Protein AF-A0A2V3U9V8-F1 (afdb_monomer_lite)

Secondary structure (DSSP, 8-state):
-PPPPPPP----SS--HHHHHHHHHHTTSSS-----SPPPPTT--HHHHHHHHHHHHHHH--HHHHHHHHHHHHHHHHHHHHHHHHHT-TTS--S-EETTEEPPGGGHHHHHHHHHHHHHHHHHHHHTTTT-TTSTTHHHHHHHHHHHHHHHHHHHHHHHHTT-

Sequence (164 aa):
MTATPRPAVRLPLRLPPTVRGACAAVQTVAPLPEPVAPAPEPEAPLAEVLATEAAALAEVADPAALEAARRERRARDIVEALDGVLRDNPLDETTLMIDLQPAKEHERGRALGRRSARCGGSAARLQAYLRDDWHPRHAELVALHARLIEAEDRLRTESRALSR

Radius of gyration: 24.64 Å; chains: 1; bounding box: 43×65×65 Å

pLDDT: mean 79.87, std 18.64, range [35.97, 98.31]

Structure (mmCIF, N/CA/C/O backbone):
data_AF-A0A2V3U9V8-F1
#
_entry.id   AF-A0A2V3U9V8-F1
#
loop_
_atom_site.group_PDB
_atom_site.id
_atom_site.type_symbol
_atom_site.label_atom_id
_atom_site.label_alt_id
_atom_site.label_comp_id
_atom_site.label_asym_id
_atom_site.label_entity_id
_atom_site.label_seq_id
_atom_site.pdbx_PDB_ins_code
_atom_site.Cartn_x
_atom_site.Cartn_y
_atom_site.Cartn_z
_atom_site.occupancy
_atom_site.B_iso_or_equiv
_atom_site.auth_seq_id
_atom_site.auth_comp_id
_atom_site.auth_asym_id
_atom_site.auth_atom_id
_atom_site.pdbx_PDB_model_num
ATOM 1 N N . MET A 1 1 ? 2.115 -53.488 -32.726 1.00 39.56 1 MET A N 1
ATOM 2 C CA . MET A 1 1 ? 3.170 -52.682 -32.076 1.00 39.56 1 MET A CA 1
ATOM 3 C C . MET A 1 1 ? 2.476 -51.638 -31.220 1.00 39.56 1 MET A C 1
ATOM 5 O O . MET A 1 1 ? 1.822 -50.759 -31.758 1.00 39.56 1 MET A O 1
ATOM 9 N N . THR A 1 2 ? 2.477 -51.834 -29.905 1.00 35.97 2 THR A N 1
ATOM 10 C CA . THR A 1 2 ? 1.749 -51.015 -28.925 1.00 35.97 2 THR A CA 1
ATOM 11 C C . THR A 1 2 ? 2.547 -49.759 -28.584 1.00 35.97 2 THR A C 1
ATOM 13 O O . THR A 1 2 ? 3.696 -49.865 -28.164 1.00 35.97 2 THR A O 1
ATOM 16 N N . ALA A 1 3 ? 1.949 -48.582 -28.780 1.00 38.72 3 ALA A N 1
ATOM 17 C CA . ALA A 1 3 ? 2.546 -47.296 -28.435 1.00 38.72 3 ALA A CA 1
ATOM 18 C C . ALA A 1 3 ? 2.542 -47.092 -26.910 1.00 38.72 3 ALA A C 1
ATOM 20 O O . ALA A 1 3 ? 1.490 -47.137 -26.274 1.00 38.72 3 ALA A O 1
ATOM 21 N N . THR A 1 4 ? 3.718 -46.875 -26.325 1.00 38.28 4 THR A N 1
ATOM 22 C CA . THR A 1 4 ? 3.880 -46.550 -24.903 1.00 38.28 4 THR A CA 1
ATOM 23 C C . THR A 1 4 ? 3.412 -45.109 -24.643 1.00 38.28 4 THR A C 1
ATOM 25 O O . THR A 1 4 ? 3.884 -44.200 -25.331 1.00 38.28 4 THR A O 1
ATOM 28 N N . PRO A 1 5 ? 2.517 -44.846 -23.671 1.00 43.84 5 PRO A N 1
ATOM 29 C CA . PRO A 1 5 ? 2.112 -43.482 -23.342 1.00 43.84 5 PRO A CA 1
ATOM 30 C C . PRO A 1 5 ? 3.272 -42.717 -22.682 1.00 43.84 5 PRO A C 1
ATOM 32 O O . PRO A 1 5 ? 3.837 -43.164 -21.683 1.00 43.84 5 PRO A O 1
ATOM 35 N N . ARG A 1 6 ? 3.635 -41.558 -23.249 1.00 45.00 6 ARG A N 1
ATOM 36 C CA . ARG A 1 6 ? 4.657 -40.649 -22.700 1.00 45.00 6 ARG A CA 1
ATOM 37 C C . ARG A 1 6 ? 4.163 -40.016 -21.387 1.00 45.00 6 ARG A C 1
ATOM 39 O O . ARG A 1 6 ? 3.006 -39.596 -21.326 1.00 45.00 6 ARG A O 1
ATOM 46 N N . PRO A 1 7 ? 5.008 -39.898 -20.347 1.00 42.50 7 PRO A N 1
ATOM 47 C CA . PRO A 1 7 ? 4.629 -39.212 -19.120 1.00 42.50 7 PRO A CA 1
ATOM 48 C C . PRO A 1 7 ? 4.487 -37.706 -19.375 1.00 42.50 7 PRO A C 1
ATOM 50 O O . PRO A 1 7 ? 5.370 -37.072 -19.950 1.00 42.50 7 PRO A O 1
ATOM 53 N N . ALA A 1 8 ? 3.368 -37.133 -18.934 1.00 46.31 8 ALA A N 1
ATOM 54 C CA . ALA A 1 8 ? 3.129 -35.698 -18.996 1.00 46.31 8 ALA A CA 1
ATOM 55 C C . ALA A 1 8 ? 4.179 -34.952 -18.158 1.00 46.31 8 ALA A C 1
ATOM 57 O O . ALA A 1 8 ? 4.290 -35.173 -16.948 1.00 46.31 8 ALA A O 1
ATOM 58 N N . VAL A 1 9 ? 4.932 -34.055 -18.797 1.00 44.78 9 VAL A N 1
ATOM 59 C CA . VAL A 1 9 ? 5.844 -33.127 -18.122 1.00 44.78 9 VAL A CA 1
ATOM 60 C C . VAL A 1 9 ? 5.013 -32.263 -17.174 1.00 44.78 9 VAL A C 1
ATOM 62 O O . VAL A 1 9 ? 4.216 -31.429 -17.601 1.00 44.78 9 VAL A O 1
ATOM 65 N N . ARG A 1 10 ? 5.161 -32.481 -15.865 1.00 47.38 10 ARG A N 1
ATOM 66 C CA . ARG A 1 10 ? 4.535 -31.632 -14.849 1.00 47.38 10 ARG A CA 1
ATOM 67 C C . ARG A 1 10 ? 5.387 -30.383 -14.679 1.00 47.38 10 ARG A C 1
ATOM 69 O O . ARG A 1 10 ? 6.394 -30.409 -13.977 1.00 47.38 10 ARG A O 1
ATOM 76 N N . LEU A 1 11 ? 4.974 -29.294 -15.321 1.00 46.28 11 LEU A N 1
ATOM 77 C CA . LEU A 1 11 ? 5.521 -27.973 -15.030 1.00 46.28 11 LEU A CA 1
ATOM 78 C C . LEU A 1 11 ? 5.291 -27.641 -13.542 1.00 46.28 11 LEU A C 1
ATOM 80 O O . LEU A 1 11 ? 4.208 -27.919 -13.014 1.00 46.28 11 LEU A O 1
ATOM 84 N N . PRO A 1 12 ? 6.277 -27.058 -12.838 1.00 47.16 12 PRO A N 1
ATOM 85 C CA . PRO A 1 12 ? 6.078 -26.605 -11.471 1.00 47.16 12 PRO A CA 1
ATOM 86 C C . PRO A 1 12 ? 4.995 -25.518 -11.434 1.00 47.16 12 PRO A C 1
ATOM 88 O O . PRO A 1 12 ? 5.024 -24.566 -12.208 1.00 47.16 12 PRO A O 1
ATOM 91 N N . LEU A 1 13 ? 4.066 -25.639 -10.479 1.00 53.50 13 LEU A N 1
ATOM 92 C CA . LEU A 1 13 ? 2.914 -24.744 -10.260 1.00 53.50 13 LEU A CA 1
ATOM 93 C C . LEU A 1 13 ? 3.270 -23.252 -10.118 1.00 53.50 13 LEU A C 1
ATOM 95 O O . LEU A 1 13 ? 2.380 -22.403 -10.140 1.00 53.50 13 LEU A O 1
ATOM 99 N N . ARG A 1 14 ? 4.549 -22.910 -9.922 1.00 52.25 14 ARG A N 1
ATOM 100 C CA . ARG A 1 14 ? 5.021 -21.530 -9.798 1.00 52.25 14 ARG A CA 1
ATOM 101 C C . ARG A 1 14 ? 6.351 -21.355 -10.515 1.00 52.25 14 ARG A C 1
ATOM 103 O O . ARG A 1 14 ? 7.355 -21.942 -10.121 1.00 52.25 14 ARG A O 1
ATOM 110 N N . LEU A 1 15 ? 6.353 -20.484 -11.520 1.00 51.22 15 LEU A N 1
ATOM 111 C CA . LEU A 1 15 ? 7.568 -20.051 -12.203 1.00 51.22 15 LEU A CA 1
ATOM 112 C C . LEU A 1 15 ? 8.499 -19.288 -11.234 1.00 51.22 15 LEU A C 1
ATOM 114 O O . LEU A 1 15 ? 8.007 -18.606 -10.317 1.00 51.22 15 LEU A O 1
ATOM 118 N N . PRO A 1 16 ? 9.829 -19.356 -11.423 1.00 54.91 16 PRO A N 1
ATOM 119 C CA . PRO A 1 16 ? 10.789 -18.544 -10.678 1.00 54.91 16 PRO A CA 1
ATOM 120 C C . PRO A 1 16 ? 10.471 -17.039 -10.789 1.00 54.91 16 PRO A C 1
ATOM 122 O O . PRO A 1 16 ? 9.901 -16.606 -11.794 1.00 54.91 16 PRO A O 1
ATOM 125 N N . PRO A 1 17 ? 10.812 -16.214 -9.782 1.00 53.50 17 PRO A N 1
ATOM 126 C CA . PRO A 1 17 ? 10.488 -14.782 -9.771 1.00 53.50 17 PRO A CA 1
ATOM 127 C C . PRO A 1 17 ? 11.095 -14.011 -10.956 1.00 53.50 17 PRO A C 1
ATOM 129 O O . PRO A 1 17 ? 10.442 -13.125 -11.501 1.00 53.50 17 PRO A O 1
ATOM 132 N N . THR A 1 18 ? 12.287 -14.398 -11.412 1.00 55.31 18 THR A N 1
ATOM 133 C CA . THR A 1 18 ? 12.938 -13.865 -12.621 1.00 55.31 18 THR A CA 1
ATOM 134 C C . THR A 1 18 ? 12.117 -14.126 -13.884 1.00 55.31 18 THR A C 1
ATOM 136 O O . THR A 1 18 ? 11.893 -13.214 -14.676 1.00 55.31 18 THR A O 1
ATOM 139 N N . VAL A 1 19 ? 11.579 -15.340 -14.025 1.00 57.38 19 VAL A N 1
ATOM 140 C CA . VAL A 1 19 ? 10.722 -15.726 -15.156 1.00 57.38 19 VAL A CA 1
ATOM 141 C C . VAL A 1 19 ? 9.377 -14.994 -15.099 1.00 57.38 19 VAL A C 1
ATOM 143 O O . VAL A 1 19 ? 8.892 -14.523 -16.120 1.00 57.38 19 VAL A O 1
ATOM 146 N N . ARG A 1 20 ? 8.800 -14.792 -13.905 1.00 57.78 20 ARG A N 1
ATOM 147 C CA . ARG A 1 20 ? 7.576 -13.982 -13.739 1.00 57.78 20 ARG A CA 1
ATOM 148 C C . ARG A 1 20 ? 7.774 -12.520 -14.133 1.00 57.78 20 ARG A C 1
ATOM 150 O O . ARG A 1 20 ? 6.901 -11.953 -14.786 1.00 57.7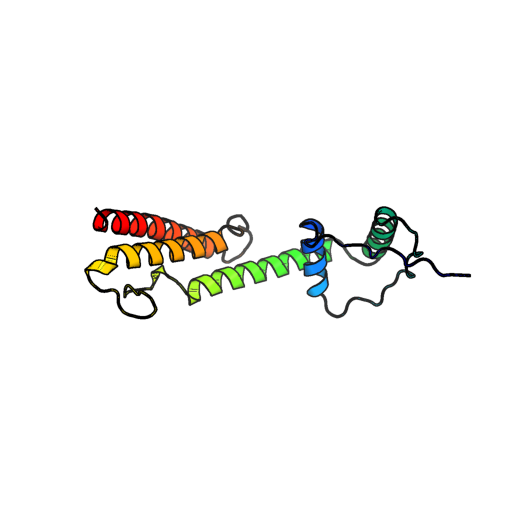8 20 ARG A O 1
ATOM 157 N N . GLY A 1 21 ? 8.904 -11.923 -13.752 1.00 55.59 21 GLY A N 1
ATOM 158 C CA . GLY A 1 21 ? 9.256 -10.558 -14.143 1.00 55.59 21 GLY A CA 1
ATOM 159 C C . GLY A 1 21 ? 9.359 -10.406 -15.661 1.00 55.59 21 GLY A C 1
ATOM 160 O O . GLY A 1 21 ? 8.781 -9.475 -16.220 1.00 55.59 21 GLY A O 1
ATOM 161 N N . ALA A 1 22 ? 10.012 -11.365 -16.324 1.00 55.66 22 ALA A N 1
ATOM 162 C CA . ALA A 1 22 ? 10.146 -11.401 -17.778 1.00 55.66 22 ALA A CA 1
ATOM 163 C C . ALA A 1 22 ? 8.794 -11.599 -18.488 1.00 55.66 22 ALA A C 1
ATOM 165 O O . ALA A 1 22 ? 8.426 -10.777 -19.322 1.00 55.66 22 ALA A O 1
ATOM 166 N N . CYS A 1 23 ? 8.003 -12.610 -18.106 1.00 55.62 23 CYS A N 1
ATOM 167 C CA . CYS A 1 23 ? 6.691 -12.865 -18.714 1.00 55.62 23 CYS A CA 1
ATOM 168 C C . CYS A 1 23 ? 5.743 -11.670 -18.583 1.00 55.62 23 CYS A C 1
ATOM 170 O O . CYS A 1 23 ? 5.019 -11.340 -19.517 1.00 55.62 23 CYS A O 1
ATOM 172 N N . ALA A 1 24 ? 5.753 -10.999 -17.434 1.00 57.25 24 ALA A N 1
ATOM 173 C CA . ALA A 1 24 ? 4.860 -9.878 -17.211 1.00 57.25 24 ALA A CA 1
ATOM 174 C C . ALA A 1 24 ? 5.338 -8.583 -17.906 1.00 57.25 24 ALA A C 1
ATOM 176 O O . ALA A 1 24 ? 4.517 -7.720 -18.190 1.00 57.25 24 ALA A O 1
ATOM 177 N N . ALA A 1 25 ? 6.635 -8.440 -18.206 1.00 55.84 25 ALA A N 1
ATOM 178 C CA . ALA A 1 25 ? 7.142 -7.369 -19.073 1.00 55.84 25 ALA A CA 1
ATOM 179 C C . ALA A 1 25 ? 6.794 -7.616 -20.553 1.00 55.84 25 ALA A C 1
ATOM 181 O O . ALA A 1 25 ? 6.459 -6.685 -21.279 1.00 55.84 25 ALA A O 1
ATOM 182 N N . VAL A 1 26 ? 6.805 -8.879 -20.984 1.00 55.25 26 VAL A N 1
ATOM 183 C CA . VAL A 1 26 ? 6.423 -9.286 -22.343 1.00 55.25 26 VAL A CA 1
ATOM 184 C C . VAL A 1 26 ? 4.928 -9.059 -22.610 1.00 55.25 26 VAL A C 1
ATOM 186 O O . VAL A 1 26 ? 4.565 -8.597 -23.682 1.00 55.25 26 VAL A O 1
ATOM 189 N N . GLN A 1 27 ? 4.054 -9.297 -21.625 1.00 57.00 27 GLN A N 1
ATOM 190 C CA . GLN A 1 27 ? 2.601 -9.083 -21.762 1.00 57.00 27 GLN A CA 1
ATOM 191 C C . GLN A 1 27 ? 2.185 -7.611 -21.927 1.00 57.00 27 GLN A C 1
ATOM 193 O O . GLN A 1 27 ? 1.079 -7.344 -22.389 1.00 57.00 27 GLN A O 1
ATOM 198 N N . THR A 1 28 ? 3.036 -6.655 -21.540 1.00 54.69 28 THR A N 1
ATOM 199 C CA . THR A 1 28 ? 2.749 -5.216 -21.684 1.00 54.69 28 THR A CA 1
ATOM 200 C C . THR A 1 28 ? 3.148 -4.638 -23.040 1.00 54.69 28 THR A C 1
ATOM 202 O O . THR A 1 28 ? 2.784 -3.501 -23.338 1.00 54.69 28 THR A O 1
ATOM 205 N N . VAL A 1 29 ? 3.878 -5.397 -23.861 1.00 48.25 29 VAL A N 1
ATOM 206 C CA . VAL A 1 29 ? 4.237 -5.003 -25.225 1.00 48.25 29 VAL A CA 1
ATOM 207 C C . VAL A 1 29 ? 3.150 -5.540 -26.164 1.00 48.25 29 VAL A C 1
ATOM 209 O O . VAL A 1 29 ? 2.827 -6.726 -26.132 1.00 48.25 29 VAL A O 1
ATOM 212 N N . ALA A 1 30 ? 2.538 -4.648 -26.952 1.00 50.88 30 ALA A N 1
ATOM 213 C CA . ALA A 1 30 ? 1.591 -4.981 -28.025 1.00 50.88 30 ALA A CA 1
ATOM 214 C C . ALA A 1 30 ? 2.175 -6.054 -28.976 1.00 50.88 30 ALA A C 1
ATOM 216 O O . ALA A 1 30 ? 3.386 -6.257 -28.948 1.00 50.88 30 ALA A O 1
ATOM 217 N N . PRO A 1 31 ? 1.331 -6.738 -29.780 1.00 54.41 31 PRO A N 1
ATOM 218 C CA . PRO A 1 31 ? 1.436 -8.176 -30.040 1.00 54.41 31 PRO A CA 1
ATOM 219 C C . PRO A 1 31 ? 2.881 -8.631 -30.221 1.00 54.41 31 PRO A C 1
ATOM 221 O O . PRO A 1 31 ? 3.596 -8.102 -31.072 1.00 54.41 31 PRO A O 1
ATOM 224 N N . LEU A 1 32 ? 3.269 -9.610 -29.396 1.00 50.84 32 LEU A N 1
ATOM 225 C CA . LEU A 1 32 ? 4.527 -10.343 -29.504 1.00 50.84 32 LEU A CA 1
ATOM 226 C C . LEU A 1 32 ? 4.907 -10.501 -30.985 1.00 50.84 32 LEU A C 1
ATOM 228 O O . LEU A 1 32 ? 4.066 -10.996 -31.744 1.00 50.84 32 LEU A O 1
ATOM 232 N N . PRO A 1 33 ? 6.114 -10.079 -31.407 1.00 54.88 33 PRO A N 1
ATOM 233 C CA . PRO A 1 33 ? 6.563 -10.358 -32.763 1.00 54.88 33 PRO A CA 1
ATOM 234 C C . PRO A 1 33 ? 6.433 -11.863 -33.013 1.00 54.88 33 PRO A C 1
ATOM 236 O O . PRO A 1 33 ? 6.683 -12.661 -32.103 1.00 54.88 33 PRO A O 1
ATOM 239 N N . GLU A 1 34 ? 5.984 -12.241 -34.215 1.00 54.78 34 GLU A N 1
ATOM 240 C CA . GLU A 1 34 ? 5.897 -13.651 -34.606 1.00 54.78 34 GLU A CA 1
ATOM 241 C C . GLU A 1 34 ? 7.210 -14.358 -34.245 1.00 54.78 34 GLU A C 1
ATOM 243 O O . GLU A 1 34 ? 8.278 -13.763 -34.424 1.00 54.78 34 GLU A O 1
ATOM 248 N N . PRO A 1 35 ? 7.151 -15.580 -33.684 1.00 49.81 35 PRO A N 1
ATOM 249 C CA . PRO A 1 35 ? 8.337 -16.272 -33.203 1.00 49.81 35 PRO A CA 1
ATOM 250 C C . PRO A 1 35 ? 9.364 -16.369 -34.334 1.00 49.81 35 PRO A C 1
ATOM 252 O O . PRO A 1 35 ? 9.173 -17.084 -35.312 1.00 49.81 35 PRO A O 1
ATOM 255 N N . VAL A 1 36 ? 10.449 -15.606 -34.193 1.00 55.22 36 VAL A N 1
ATOM 256 C CA . VAL A 1 36 ? 11.532 -15.515 -35.185 1.00 55.22 36 VAL A CA 1
ATOM 257 C C . VAL A 1 36 ? 12.386 -16.789 -35.178 1.00 55.22 36 VAL A C 1
ATOM 259 O O . VAL A 1 36 ? 13.078 -17.085 -36.150 1.00 55.22 36 VAL A O 1
ATOM 262 N N . ALA A 1 37 ? 12.329 -17.575 -34.099 1.00 55.34 37 ALA A N 1
ATOM 263 C CA . ALA A 1 37 ? 13.080 -18.813 -33.972 1.00 55.34 37 ALA A CA 1
ATOM 264 C C . ALA A 1 37 ? 12.249 -20.027 -34.435 1.00 55.34 37 ALA A C 1
ATOM 266 O O . ALA A 1 37 ? 11.080 -20.147 -34.054 1.00 55.34 37 ALA A O 1
ATOM 267 N N . PRO A 1 38 ? 12.837 -20.951 -35.223 1.00 58.53 38 PRO A N 1
ATOM 268 C CA . PRO A 1 38 ? 12.200 -22.226 -35.525 1.00 58.53 38 PRO A CA 1
ATOM 269 C C . PRO A 1 38 ? 11.874 -22.966 -34.225 1.00 58.53 38 PRO A C 1
ATOM 271 O O . PRO A 1 38 ? 12.616 -22.871 -33.245 1.00 58.53 38 PRO A O 1
ATOM 274 N N . ALA A 1 39 ? 10.758 -23.699 -34.224 1.00 59.12 39 ALA A N 1
ATOM 275 C CA . ALA A 1 39 ? 10.340 -24.480 -33.068 1.00 59.12 39 ALA A CA 1
ATOM 276 C C . ALA A 1 39 ? 11.495 -25.391 -32.606 1.00 59.12 39 ALA A C 1
ATOM 278 O O . ALA A 1 39 ? 12.092 -26.070 -33.448 1.00 59.12 39 ALA A O 1
ATOM 279 N N . PRO A 1 40 ? 11.829 -25.404 -31.303 1.00 59.19 40 PRO A N 1
ATOM 280 C CA . PRO A 1 40 ? 12.929 -26.213 -30.806 1.00 59.19 40 PRO A CA 1
ATOM 281 C C . PRO A 1 40 ? 12.648 -27.699 -31.039 1.00 59.19 40 PRO A C 1
ATOM 283 O O . PRO A 1 40 ? 11.506 -28.156 -30.929 1.00 59.19 40 PRO A O 1
ATOM 286 N N . GLU A 1 41 ? 13.706 -28.454 -31.339 1.00 69.25 41 GLU A N 1
ATOM 287 C CA . GLU A 1 41 ? 13.636 -29.909 -31.461 1.00 69.25 41 GLU A CA 1
ATOM 288 C C . GLU A 1 41 ? 13.019 -30.510 -30.181 1.00 69.25 41 GLU A C 1
ATOM 290 O O . GLU A 1 41 ? 13.390 -30.116 -29.071 1.00 69.25 41 GLU A O 1
ATOM 295 N N . PRO A 1 42 ? 12.089 -31.473 -30.294 1.00 61.62 42 PRO A N 1
ATOM 296 C CA . PRO A 1 42 ? 11.262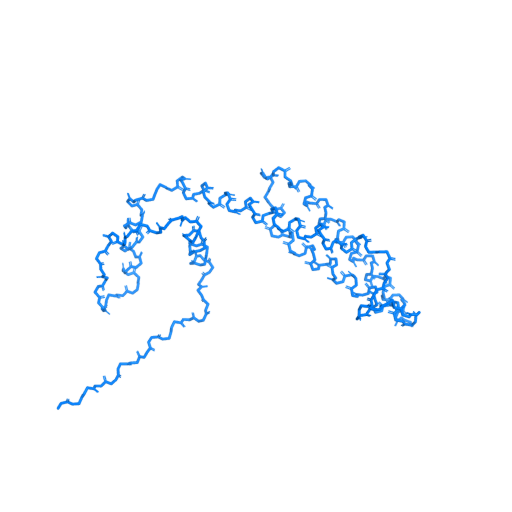 -31.941 -29.179 1.00 61.62 42 PRO A CA 1
ATOM 297 C C . PRO A 1 42 ? 12.037 -32.622 -28.036 1.00 61.62 42 PRO A C 1
ATOM 299 O O . PRO A 1 42 ? 11.447 -32.895 -26.990 1.00 61.62 42 PRO A O 1
ATOM 302 N N . GLU A 1 43 ? 13.330 -32.901 -28.220 1.00 70.38 43 GLU A N 1
ATOM 303 C CA . GLU A 1 43 ? 14.220 -33.500 -27.214 1.00 70.38 43 GLU A CA 1
ATOM 304 C C . GLU A 1 43 ? 15.337 -32.555 -26.733 1.00 70.38 43 GLU A C 1
ATOM 306 O O . GLU A 1 43 ? 16.185 -32.966 -25.940 1.00 70.38 43 GLU A O 1
ATOM 311 N N . ALA A 1 44 ? 15.341 -31.288 -27.164 1.00 66.69 44 ALA A N 1
ATOM 312 C CA . ALA A 1 44 ? 16.334 -30.320 -26.714 1.00 66.69 44 ALA A CA 1
ATOM 313 C C . ALA A 1 44 ? 16.191 -30.049 -25.200 1.00 66.69 44 ALA A C 1
ATOM 315 O O . ALA A 1 44 ? 15.079 -29.825 -24.701 1.00 66.69 44 ALA A O 1
ATOM 316 N N . PRO A 1 45 ? 17.293 -30.051 -24.430 1.00 79.25 45 PRO A N 1
ATOM 317 C CA . PRO A 1 45 ? 17.236 -29.752 -23.009 1.00 79.25 45 PRO A CA 1
ATOM 318 C C . PRO A 1 45 ? 16.803 -28.296 -22.795 1.00 79.25 45 PRO A C 1
ATOM 320 O O . PRO A 1 45 ? 17.260 -27.381 -23.478 1.00 79.25 45 PRO A O 1
ATOM 323 N N . LEU A 1 46 ? 15.948 -28.064 -21.791 1.00 72.38 46 LEU A N 1
ATOM 324 C CA . LEU A 1 46 ? 15.352 -26.750 -21.498 1.00 72.38 46 LEU A CA 1
ATOM 325 C C . LEU A 1 46 ? 16.390 -25.618 -21.399 1.00 72.38 46 LEU A C 1
ATOM 327 O O . LEU A 1 46 ? 16.111 -24.495 -21.799 1.00 72.38 46 LEU A O 1
ATOM 331 N N . ALA A 1 47 ? 17.584 -25.904 -20.877 1.00 70.75 47 ALA A N 1
ATOM 332 C CA . ALA A 1 47 ? 18.657 -24.919 -20.775 1.00 70.75 47 ALA A CA 1
ATOM 333 C C . ALA A 1 47 ? 19.173 -24.445 -22.148 1.00 70.75 47 ALA A C 1
ATOM 335 O O . ALA A 1 47 ? 19.455 -23.261 -22.301 1.00 70.75 47 ALA A O 1
ATOM 336 N N . GLU A 1 48 ? 19.259 -25.338 -23.139 1.00 71.12 48 GLU A N 1
ATOM 337 C CA . GLU A 1 48 ? 19.684 -24.999 -24.503 1.00 71.12 48 GLU A CA 1
ATOM 338 C C . GLU A 1 48 ? 18.595 -24.211 -25.229 1.00 71.12 48 GLU A C 1
ATOM 340 O O . GLU A 1 48 ? 18.888 -23.168 -25.805 1.00 71.12 48 GLU A O 1
ATOM 345 N N . VAL A 1 49 ? 17.329 -24.625 -25.101 1.00 75.19 49 VAL A N 1
ATOM 346 C CA . VAL A 1 49 ? 16.188 -23.884 -25.667 1.00 75.19 49 VAL A CA 1
ATOM 347 C C . VAL A 1 49 ? 16.123 -22.462 -25.104 1.00 75.19 49 VAL A C 1
ATOM 349 O O . VAL A 1 49 ? 16.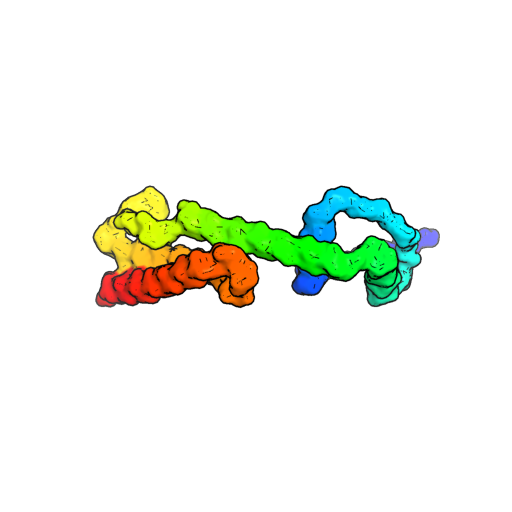024 -21.504 -25.865 1.00 75.19 49 VAL A O 1
ATOM 352 N N . LEU A 1 50 ? 16.258 -22.300 -23.782 1.00 76.38 50 LEU A N 1
ATOM 353 C CA . LEU A 1 50 ? 16.262 -20.979 -23.148 1.00 76.38 50 LEU A CA 1
ATOM 354 C C . LEU A 1 50 ? 17.465 -20.127 -23.570 1.00 76.38 50 LEU A C 1
ATOM 356 O O . LEU A 1 50 ? 17.323 -18.913 -23.693 1.00 76.38 50 LEU A O 1
ATOM 360 N N . ALA A 1 51 ? 18.636 -20.730 -23.793 1.00 73.94 51 ALA A N 1
ATOM 361 C CA . ALA A 1 51 ? 19.810 -20.010 -24.278 1.00 73.94 51 ALA A CA 1
ATOM 362 C C . ALA A 1 51 ? 19.626 -19.537 -25.729 1.00 73.94 51 ALA A C 1
ATOM 364 O O . ALA A 1 51 ? 19.936 -18.386 -26.037 1.00 73.94 51 ALA A O 1
ATOM 365 N N . THR A 1 52 ? 19.076 -20.386 -26.602 1.00 73.94 52 THR A N 1
ATOM 366 C CA . THR A 1 52 ? 18.775 -20.046 -27.999 1.00 73.94 52 THR A CA 1
ATOM 367 C C . THR A 1 52 ? 17.701 -18.966 -28.099 1.00 73.94 52 THR A C 1
ATOM 369 O O . THR A 1 52 ? 17.884 -17.996 -28.832 1.00 73.94 52 THR A O 1
ATOM 372 N N . GLU A 1 53 ? 16.614 -19.075 -27.334 1.00 72.00 53 GLU A N 1
ATOM 373 C CA . GLU A 1 53 ? 15.573 -18.045 -27.309 1.00 72.00 53 GLU A CA 1
ATOM 374 C C . GLU A 1 53 ? 16.079 -16.731 -26.707 1.00 72.00 53 GLU A C 1
ATOM 376 O O . GLU A 1 53 ? 15.774 -15.668 -27.240 1.00 72.00 53 GLU A O 1
ATOM 381 N N . ALA A 1 54 ? 16.895 -16.775 -25.646 1.00 72.25 54 ALA A N 1
ATOM 382 C CA . ALA A 1 54 ? 17.501 -15.574 -25.074 1.00 72.25 54 ALA A CA 1
ATOM 383 C C . ALA A 1 54 ? 18.456 -14.881 -26.059 1.00 72.25 54 ALA A C 1
ATOM 385 O O . ALA A 1 54 ? 18.450 -13.654 -26.134 1.00 72.25 54 ALA A O 1
ATOM 386 N N . ALA A 1 55 ? 19.238 -15.644 -26.831 1.00 72.00 55 ALA A N 1
ATOM 387 C CA . ALA A 1 55 ? 20.092 -15.103 -27.886 1.00 72.00 55 ALA A CA 1
ATOM 388 C C . ALA A 1 55 ? 19.261 -14.471 -29.014 1.00 72.00 55 ALA A C 1
ATOM 390 O O . ALA A 1 55 ? 19.525 -13.337 -29.401 1.00 72.00 55 ALA A O 1
ATOM 391 N N . ALA A 1 56 ? 18.203 -15.146 -29.474 1.00 70.44 56 ALA A N 1
ATOM 392 C CA . ALA A 1 56 ? 17.289 -14.602 -30.479 1.00 70.44 56 ALA A CA 1
ATOM 393 C C . ALA A 1 56 ? 16.569 -13.329 -29.992 1.00 70.44 56 ALA A C 1
ATOM 395 O O . ALA A 1 56 ? 16.385 -12.387 -30.757 1.00 70.44 56 ALA A O 1
ATOM 396 N N . LEU A 1 57 ? 16.200 -13.266 -28.709 1.00 65.56 57 LEU A N 1
ATOM 397 C CA . LEU A 1 57 ? 15.651 -12.062 -28.086 1.00 65.56 57 LEU A CA 1
ATOM 398 C C . LEU A 1 57 ? 16.687 -10.938 -27.982 1.00 65.56 57 LEU A C 1
ATOM 400 O O . LEU A 1 57 ? 16.322 -9.787 -28.187 1.00 65.56 57 LEU A O 1
ATOM 404 N N . ALA A 1 58 ? 17.952 -11.241 -27.687 1.00 67.81 58 ALA A N 1
ATOM 405 C CA . ALA A 1 58 ? 19.014 -10.239 -27.584 1.00 67.81 58 ALA A CA 1
ATOM 406 C C . ALA A 1 58 ? 19.356 -9.579 -28.933 1.00 67.81 58 ALA A C 1
ATOM 408 O O . ALA A 1 58 ? 19.702 -8.402 -28.952 1.00 67.81 58 ALA A O 1
ATOM 409 N N . GLU A 1 59 ? 19.212 -10.302 -30.048 1.00 65.88 59 GLU A N 1
ATOM 410 C CA . GLU A 1 59 ? 19.384 -9.758 -31.408 1.00 65.88 59 GLU A CA 1
ATOM 411 C C . GLU A 1 59 ? 18.304 -8.723 -31.778 1.00 65.88 59 GLU A C 1
ATOM 413 O O . GLU A 1 59 ? 18.529 -7.848 -32.611 1.00 65.88 59 GLU A O 1
ATOM 418 N N . VAL A 1 60 ? 17.118 -8.811 -31.164 1.00 65.75 60 VAL A N 1
ATOM 419 C CA . VAL A 1 60 ? 15.940 -8.009 -31.544 1.00 65.75 60 VAL A CA 1
ATOM 420 C C . VAL A 1 60 ? 15.565 -6.974 -30.478 1.00 65.75 60 VAL A C 1
ATOM 422 O O . VAL A 1 60 ? 14.975 -5.941 -30.796 1.00 65.75 60 VAL A O 1
ATOM 425 N N . ALA A 1 61 ? 15.892 -7.219 -29.210 1.00 71.12 61 ALA A N 1
ATOM 426 C CA . ALA A 1 61 ? 15.508 -6.365 -28.096 1.00 71.12 61 ALA A CA 1
ATOM 427 C C . ALA A 1 61 ? 16.672 -5.484 -27.629 1.00 71.12 61 ALA A C 1
ATOM 429 O O . ALA A 1 61 ? 17.632 -5.968 -27.032 1.00 71.12 61 ALA A O 1
ATOM 430 N N . ASP A 1 62 ? 16.535 -4.169 -27.812 1.00 80.50 62 ASP A N 1
ATOM 431 C CA . ASP A 1 62 ? 17.422 -3.182 -27.194 1.00 80.50 62 ASP A CA 1
ATOM 432 C C . ASP A 1 62 ? 17.303 -3.255 -25.652 1.00 80.50 62 ASP A C 1
ATOM 434 O O . ASP A 1 62 ? 16.220 -3.003 -25.102 1.00 80.50 62 ASP A O 1
ATOM 438 N N . PRO A 1 63 ? 18.390 -3.574 -24.920 1.00 77.38 63 PRO A N 1
ATOM 439 C CA . PRO A 1 63 ? 18.377 -3.621 -23.461 1.00 77.38 63 PRO A CA 1
ATOM 440 C C . PRO A 1 63 ? 17.912 -2.309 -22.819 1.00 77.38 63 PRO A C 1
ATOM 442 O O . PRO A 1 63 ? 17.240 -2.343 -21.785 1.00 77.38 63 PRO A O 1
ATOM 445 N N . ALA A 1 64 ? 18.219 -1.160 -23.433 1.00 80.31 64 ALA A N 1
ATOM 446 C CA . ALA A 1 64 ? 17.781 0.139 -22.934 1.00 80.31 64 ALA A CA 1
ATOM 447 C C . ALA A 1 64 ? 16.258 0.303 -23.055 1.00 80.31 64 ALA A C 1
ATOM 449 O O . ALA A 1 64 ? 15.614 0.782 -22.118 1.00 80.31 64 ALA A O 1
ATOM 450 N N . ALA A 1 65 ? 15.663 -0.165 -24.156 1.00 80.94 65 ALA A N 1
ATOM 451 C CA . ALA A 1 65 ? 14.214 -0.178 -24.341 1.00 80.94 65 ALA A CA 1
ATOM 452 C C . ALA A 1 65 ? 13.504 -1.094 -23.326 1.00 80.94 65 ALA A C 1
ATOM 454 O O . ALA A 1 65 ? 12.458 -0.726 -22.787 1.00 80.94 65 ALA A O 1
ATOM 455 N N . LEU A 1 66 ? 14.085 -2.255 -22.997 1.00 82.81 66 LEU A N 1
ATOM 456 C CA . LEU A 1 66 ? 13.533 -3.153 -21.974 1.00 82.81 66 LEU A CA 1
ATOM 457 C C . LEU A 1 66 ? 13.592 -2.543 -20.567 1.00 82.81 66 LEU A C 1
ATOM 459 O O . LEU A 1 66 ? 12.623 -2.648 -19.813 1.00 82.81 66 LEU A O 1
ATOM 463 N N . GLU A 1 67 ? 14.702 -1.900 -20.204 1.00 84.12 67 GLU A N 1
ATOM 464 C CA . GLU A 1 67 ? 14.822 -1.189 -18.926 1.00 84.12 67 GLU A CA 1
ATOM 465 C C . GLU A 1 67 ? 13.848 -0.007 -18.835 1.00 84.12 67 GLU A C 1
ATOM 467 O O . GLU A 1 67 ? 13.186 0.171 -17.809 1.00 84.12 67 GLU A O 1
ATOM 472 N N . ALA A 1 68 ? 13.677 0.753 -19.921 1.00 84.75 68 ALA A N 1
ATOM 473 C CA . ALA A 1 68 ? 12.680 1.819 -19.992 1.00 84.75 68 ALA A CA 1
ATOM 474 C C . ALA A 1 68 ? 11.256 1.276 -19.780 1.00 84.75 68 ALA A C 1
ATOM 476 O O . ALA A 1 68 ? 10.518 1.809 -18.948 1.00 84.75 68 ALA A O 1
ATOM 477 N N . ALA A 1 69 ? 10.896 0.169 -20.438 1.00 85.50 69 ALA A N 1
ATOM 478 C CA . ALA A 1 69 ? 9.594 -0.476 -20.269 1.00 85.50 69 ALA A CA 1
ATOM 479 C C . ALA A 1 69 ? 9.374 -1.000 -18.837 1.00 85.50 69 ALA A C 1
ATOM 481 O O . ALA A 1 69 ? 8.295 -0.827 -18.264 1.00 85.50 69 ALA A O 1
ATOM 482 N N . ARG A 1 70 ? 10.400 -1.600 -18.211 1.00 89.31 70 ARG A N 1
ATOM 483 C CA . ARG A 1 70 ? 10.347 -2.024 -16.798 1.00 89.31 70 ARG A CA 1
ATOM 484 C C . ARG A 1 70 ? 10.114 -0.837 -15.874 1.00 89.31 70 ARG A C 1
ATOM 486 O O . ARG A 1 70 ? 9.283 -0.928 -14.971 1.00 89.31 70 ARG A O 1
ATOM 493 N N . ARG A 1 71 ? 10.818 0.272 -16.106 1.00 90.38 71 ARG A N 1
ATOM 494 C CA . ARG A 1 71 ? 10.686 1.496 -15.312 1.00 90.38 71 ARG A CA 1
ATOM 495 C C . ARG A 1 71 ? 9.309 2.131 -15.472 1.00 90.38 71 ARG A C 1
ATOM 497 O O . ARG A 1 71 ? 8.709 2.527 -14.476 1.00 90.38 71 ARG A O 1
ATOM 504 N N . GLU A 1 72 ? 8.785 2.183 -16.691 1.00 91.00 72 GLU A N 1
ATOM 505 C CA . GLU A 1 72 ? 7.442 2.696 -16.958 1.00 91.00 72 GLU A CA 1
ATOM 506 C C . GLU A 1 72 ? 6.374 1.839 -16.277 1.00 91.00 72 GLU A C 1
ATOM 508 O O . GLU A 1 72 ? 5.499 2.359 -15.583 1.00 91.00 72 GLU A O 1
ATOM 513 N N . ARG A 1 73 ? 6.475 0.513 -16.399 1.00 93.50 73 ARG A N 1
ATOM 514 C CA . ARG A 1 73 ? 5.577 -0.402 -15.698 1.00 93.50 73 ARG A CA 1
ATOM 515 C C . ARG A 1 73 ? 5.656 -0.216 -14.184 1.00 93.50 73 ARG A C 1
ATOM 517 O O . ARG A 1 73 ? 4.625 -0.106 -13.531 1.00 93.50 73 ARG A O 1
ATOM 524 N N . ARG A 1 74 ? 6.869 -0.107 -13.637 1.00 93.81 74 ARG A N 1
ATOM 525 C CA . ARG A 1 74 ? 7.082 0.150 -12.210 1.00 93.81 74 ARG A CA 1
ATOM 526 C C . ARG A 1 74 ? 6.436 1.466 -11.765 1.00 93.81 74 ARG A C 1
ATOM 528 O O . ARG A 1 74 ? 5.854 1.496 -10.688 1.00 93.81 74 ARG A O 1
ATOM 535 N N . ALA A 1 75 ? 6.489 2.520 -12.586 1.00 94.06 75 ALA A N 1
ATOM 536 C CA . ALA A 1 75 ? 5.803 3.785 -12.308 1.00 94.06 75 ALA A CA 1
ATOM 537 C C . ALA A 1 75 ? 4.281 3.596 -12.203 1.00 94.06 75 ALA A C 1
ATOM 539 O O . ALA A 1 75 ? 3.658 4.088 -11.264 1.00 94.06 75 ALA A O 1
ATOM 540 N N . ARG A 1 76 ? 3.683 2.845 -13.138 1.00 95.19 76 ARG A N 1
ATOM 541 C CA . ARG A 1 76 ? 2.240 2.549 -13.124 1.00 95.19 76 ARG A CA 1
ATOM 542 C C . ARG A 1 76 ? 1.841 1.757 -11.879 1.00 95.19 76 ARG A C 1
ATOM 544 O O . ARG A 1 76 ? 0.880 2.139 -11.219 1.00 95.19 76 ARG A O 1
ATOM 551 N N . ASP A 1 77 ? 2.619 0.735 -11.517 1.00 95.56 77 ASP A N 1
ATOM 552 C CA . ASP A 1 77 ? 2.376 -0.072 -10.315 1.00 95.56 77 ASP A CA 1
ATOM 553 C C . ASP A 1 77 ? 2.393 0.792 -9.035 1.00 95.56 77 ASP A C 1
ATOM 555 O O . ASP A 1 77 ? 1.565 0.598 -8.145 1.00 95.56 77 ASP A O 1
ATOM 559 N N . ILE A 1 78 ? 3.313 1.765 -8.938 1.00 96.25 78 ILE A N 1
ATOM 560 C CA . ILE A 1 78 ? 3.381 2.707 -7.805 1.00 96.25 78 ILE A CA 1
ATOM 561 C C . ILE A 1 78 ? 2.099 3.537 -7.716 1.00 96.25 78 ILE A C 1
ATOM 563 O O . ILE A 1 78 ? 1.527 3.666 -6.633 1.00 96.25 78 ILE A O 1
ATOM 567 N N . VAL A 1 79 ? 1.656 4.107 -8.840 1.00 96.62 79 VAL A N 1
ATOM 568 C CA . VAL A 1 79 ? 0.440 4.930 -8.890 1.00 96.62 79 VAL A CA 1
ATOM 569 C C . VAL A 1 79 ? -0.784 4.101 -8.518 1.00 96.62 79 VAL A C 1
ATOM 571 O O . VAL A 1 79 ? -1.562 4.528 -7.673 1.00 96.62 79 VAL A O 1
ATOM 574 N N . GLU A 1 80 ? -0.924 2.896 -9.070 1.00 96.56 80 GLU A N 1
ATOM 575 C CA . GLU A 1 80 ? -2.047 2.008 -8.764 1.00 96.56 80 GLU A CA 1
ATOM 576 C C . GLU A 1 80 ? -2.087 1.626 -7.278 1.00 96.56 80 GLU A C 1
ATOM 578 O O . GLU A 1 80 ? -3.145 1.696 -6.646 1.00 96.56 80 GLU A O 1
ATOM 583 N N . ALA A 1 81 ? -0.939 1.269 -6.696 1.00 94.81 81 ALA A N 1
ATOM 584 C CA . ALA A 1 81 ? -0.849 0.931 -5.2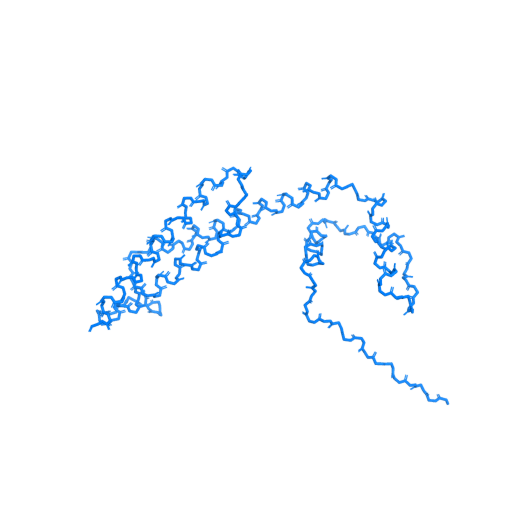80 1.00 94.81 81 ALA A CA 1
ATOM 585 C C . ALA A 1 81 ? -1.206 2.130 -4.387 1.00 94.81 81 ALA A C 1
ATOM 587 O O . ALA A 1 81 ? -1.984 1.985 -3.440 1.00 94.81 81 ALA A O 1
ATOM 588 N N . LEU A 1 82 ? -0.664 3.311 -4.694 1.00 95.88 82 LEU A N 1
ATOM 589 C CA . LEU A 1 82 ? -0.911 4.537 -3.939 1.00 95.88 82 LEU A CA 1
ATOM 590 C C . LEU A 1 82 ? -2.378 4.970 -4.034 1.00 95.88 82 LEU A C 1
ATOM 592 O O . LEU A 1 82 ? -3.025 5.165 -3.006 1.00 95.88 82 LEU A O 1
ATOM 596 N N . ASP A 1 83 ? -2.930 5.047 -5.242 1.00 96.75 83 ASP A N 1
ATOM 597 C CA . ASP A 1 83 ? -4.318 5.452 -5.468 1.00 96.75 83 ASP A CA 1
ATOM 598 C C . ASP A 1 83 ? -5.307 4.431 -4.897 1.00 96.75 83 ASP A C 1
ATOM 600 O O . ASP A 1 83 ? -6.355 4.806 -4.369 1.00 96.75 83 ASP A O 1
ATOM 604 N N . GLY A 1 84 ? -4.970 3.139 -4.941 1.00 94.69 84 GLY A N 1
ATOM 605 C CA . GLY A 1 84 ? -5.742 2.088 -4.283 1.00 94.69 84 GLY A CA 1
ATOM 606 C C . GLY A 1 84 ? -5.814 2.283 -2.768 1.00 94.69 84 GLY A C 1
ATOM 607 O O . GLY A 1 84 ? -6.888 2.168 -2.181 1.00 94.69 84 GLY A O 1
ATOM 608 N N . VAL A 1 85 ? -4.695 2.631 -2.126 1.00 95.38 85 VAL A N 1
ATOM 609 C CA . VAL A 1 85 ? -4.676 2.910 -0.683 1.00 95.38 85 VAL A CA 1
ATOM 610 C C . VAL A 1 85 ? -5.394 4.216 -0.343 1.00 95.38 85 VAL A C 1
ATOM 612 O O . VAL A 1 85 ? -6.098 4.258 0.661 1.00 95.38 85 VAL A O 1
ATOM 615 N N . LEU A 1 86 ? -5.255 5.261 -1.163 1.00 94.31 86 LEU A N 1
ATOM 616 C CA . LEU A 1 86 ? -5.945 6.540 -0.960 1.00 94.31 86 LEU A CA 1
ATOM 617 C C . LEU A 1 86 ? -7.465 6.413 -1.109 1.00 94.31 86 LEU A C 1
ATOM 619 O O . LEU A 1 86 ? -8.205 7.048 -0.364 1.00 94.31 86 LEU A O 1
ATOM 623 N N . ARG A 1 87 ? -7.943 5.577 -2.036 1.00 94.06 87 ARG A N 1
ATOM 624 C CA . ARG A 1 87 ? -9.378 5.328 -2.230 1.00 94.06 87 ARG A CA 1
ATOM 625 C C . ARG A 1 87 ? -10.015 4.635 -1.026 1.00 94.06 87 ARG A C 1
ATOM 627 O O . ARG A 1 87 ? -11.080 5.047 -0.582 1.00 94.06 87 ARG A O 1
ATOM 634 N N . ASP A 1 88 ? -9.352 3.609 -0.496 1.00 88.88 88 ASP A N 1
ATOM 635 C CA . ASP A 1 88 ? -9.862 2.782 0.607 1.00 88.88 88 ASP A CA 1
ATOM 636 C C . ASP A 1 88 ? -9.307 3.224 1.975 1.00 88.88 88 ASP A C 1
ATOM 638 O O . ASP A 1 88 ? -9.216 2.420 2.909 1.00 88.88 88 ASP A O 1
ATOM 642 N N . ASN A 1 89 ? -8.861 4.480 2.080 1.00 88.12 89 ASN A N 1
ATOM 643 C CA . ASN A 1 89 ? -7.975 4.954 3.136 1.00 88.12 89 ASN A CA 1
ATOM 644 C C . ASN A 1 89 ? -8.532 4.689 4.551 1.00 88.12 89 ASN A C 1
ATOM 646 O O . ASN A 1 89 ? -9.459 5.370 4.999 1.00 88.12 89 ASN A O 1
ATOM 650 N N . PRO A 1 90 ? -7.929 3.765 5.326 1.00 88.06 90 PRO A N 1
ATOM 651 C CA . PRO A 1 90 ? -8.414 3.443 6.667 1.00 88.06 90 PRO A CA 1
ATOM 652 C C . PRO A 1 90 ? -8.183 4.580 7.679 1.00 88.06 90 PRO A C 1
ATOM 654 O O . PRO A 1 90 ? -8.722 4.550 8.792 1.00 88.06 90 PRO A O 1
ATOM 657 N N . LEU A 1 91 ? -7.387 5.597 7.327 1.00 90.75 91 LEU A N 1
ATOM 658 C CA . LEU A 1 91 ? -7.173 6.777 8.164 1.00 90.75 91 LEU A CA 1
ATOM 659 C C . LEU A 1 91 ? -8.403 7.692 8.196 1.00 90.75 91 LEU A C 1
ATOM 661 O O . LEU A 1 91 ? -8.665 8.287 9.240 1.00 90.75 91 LEU A O 1
ATOM 665 N N . ASP A 1 92 ? -9.182 7.733 7.114 1.00 90.19 92 ASP A N 1
ATOM 666 C CA . ASP A 1 92 ? -10.344 8.625 6.980 1.00 90.19 92 ASP A CA 1
ATOM 667 C C . ASP A 1 92 ? -11.616 8.034 7.612 1.00 90.19 92 ASP A C 1
ATOM 669 O O . ASP A 1 92 ? -12.645 8.696 7.736 1.00 90.19 92 ASP A O 1
ATOM 673 N N . GLU A 1 93 ? -11.549 6.782 8.068 1.00 85.19 93 GLU A N 1
ATOM 674 C CA . GLU A 1 93 ? -12.654 6.115 8.743 1.00 85.19 93 GLU A CA 1
ATOM 675 C C . GLU A 1 93 ? -12.978 6.791 10.090 1.00 85.19 93 GLU A C 1
ATOM 677 O O . GLU A 1 93 ? -12.194 6.762 11.046 1.00 85.19 93 GLU A O 1
ATOM 682 N N . THR A 1 94 ? -14.166 7.387 10.178 1.00 82.50 94 THR A N 1
ATOM 683 C CA . THR A 1 94 ? -14.665 8.077 11.381 1.00 82.50 94 THR A CA 1
ATOM 684 C C . THR A 1 94 ? -15.532 7.183 12.264 1.00 82.50 94 THR A C 1
ATOM 686 O O . THR A 1 94 ? -15.624 7.409 13.469 1.00 82.50 94 THR A O 1
ATOM 689 N N . THR A 1 95 ? -16.142 6.144 11.688 1.00 87.81 95 THR A N 1
ATOM 690 C CA . THR A 1 95 ? -17.034 5.211 12.389 1.00 87.81 95 THR A CA 1
ATOM 691 C C . THR A 1 95 ? -16.401 3.830 12.454 1.00 87.81 95 THR A C 1
ATOM 693 O O . THR A 1 95 ? -15.969 3.294 11.441 1.00 87.81 95 THR A O 1
ATOM 696 N N . LEU A 1 96 ? -16.355 3.234 13.646 1.00 90.00 96 LEU A N 1
ATOM 697 C CA . LEU A 1 96 ? -15.860 1.871 13.821 1.00 90.00 96 LEU A CA 1
ATOM 698 C C . LEU A 1 96 ? -16.920 0.868 13.366 1.00 90.00 96 LEU A C 1
ATOM 700 O O . LEU A 1 96 ? -18.021 0.848 13.913 1.00 90.00 96 LEU A O 1
ATOM 704 N N . MET A 1 97 ? -16.570 0.026 12.396 1.00 87.88 97 MET A N 1
ATOM 705 C CA . MET A 1 97 ? -17.495 -0.921 11.774 1.00 87.88 97 MET A CA 1
ATOM 706 C C . MET A 1 97 ? -17.078 -2.375 12.026 1.00 87.88 97 MET A C 1
ATOM 708 O O . MET A 1 97 ? -15.897 -2.728 11.950 1.00 87.88 97 MET A O 1
ATOM 712 N N . ILE A 1 98 ? -18.060 -3.245 12.254 1.00 88.00 98 ILE A N 1
ATOM 713 C CA . ILE A 1 98 ? -17.928 -4.704 12.220 1.00 88.00 98 ILE A CA 1
ATOM 714 C C . ILE A 1 98 ? -19.005 -5.238 11.288 1.00 88.00 98 ILE A C 1
ATOM 716 O O . ILE A 1 98 ? -20.176 -4.922 11.447 1.00 88.00 98 ILE A O 1
ATOM 720 N N . ASP A 1 99 ? -18.591 -6.029 10.298 1.00 88.38 99 ASP A N 1
ATOM 721 C CA . ASP A 1 99 ? -19.495 -6.695 9.353 1.00 88.38 99 ASP A CA 1
ATOM 722 C C . ASP A 1 99 ? -20.493 -5.708 8.702 1.00 88.38 99 ASP A C 1
ATOM 724 O O . ASP A 1 99 ? -21.681 -5.978 8.560 1.00 88.38 99 ASP A O 1
ATOM 728 N N . LEU A 1 100 ? -19.974 -4.530 8.320 1.00 86.19 100 LEU A N 1
ATOM 729 C CA . LEU A 1 100 ? -20.709 -3.403 7.721 1.00 86.19 100 LEU A CA 1
ATOM 730 C C . LEU A 1 100 ? -21.783 -2.765 8.619 1.00 86.19 100 LEU A C 1
ATOM 732 O O . LEU A 1 100 ? -22.608 -1.996 8.132 1.00 86.19 100 LEU A O 1
ATOM 736 N N . GLN A 1 101 ? -21.742 -3.016 9.925 1.00 89.25 101 GLN A N 1
ATOM 737 C CA . GLN A 1 101 ? -22.584 -2.361 10.921 1.00 89.25 101 GLN A CA 1
ATOM 738 C C . GLN A 1 101 ? -21.728 -1.555 11.907 1.00 89.25 101 GLN A C 1
ATOM 740 O O . GLN A 1 101 ? -20.589 -1.948 12.184 1.00 89.25 101 GLN A O 1
ATOM 745 N N . PRO A 1 102 ? -22.245 -0.443 12.462 1.00 92.12 102 PRO A N 1
ATOM 746 C CA . PRO A 1 102 ? -21.572 0.267 13.541 1.00 92.12 102 PRO A CA 1
ATOM 747 C C . PRO A 1 102 ? -21.300 -0.670 14.720 1.00 92.12 102 PRO A C 1
ATOM 749 O O . PRO A 1 102 ? -22.195 -1.379 15.183 1.00 92.12 102 PRO A O 1
ATOM 752 N N . ALA A 1 103 ? -20.062 -0.671 15.205 1.00 92.12 103 ALA A N 1
ATOM 753 C CA . ALA A 1 103 ? -19.660 -1.501 16.329 1.00 92.12 103 ALA A CA 1
ATOM 754 C C . ALA A 1 103 ? -20.400 -1.077 17.603 1.00 92.12 103 ALA A C 1
ATOM 756 O O . ALA A 1 103 ? -20.444 0.110 17.948 1.00 92.12 103 ALA A O 1
ATOM 757 N N . LYS A 1 104 ? -20.936 -2.054 18.339 1.00 93.69 104 LYS A N 1
ATOM 758 C CA . LYS A 1 104 ? -21.497 -1.817 19.673 1.00 93.69 104 LYS A CA 1
ATOM 759 C C . LYS A 1 104 ? -20.383 -1.479 20.660 1.00 93.69 104 LYS A C 1
ATOM 761 O O . LYS A 1 104 ? -19.204 -1.728 20.417 1.00 93.69 104 LYS A O 1
ATOM 766 N N . GLU A 1 105 ? -20.760 -0.956 21.823 1.00 91.19 105 GLU A N 1
ATOM 767 C CA . GLU A 1 105 ? -19.796 -0.535 22.843 1.00 91.19 105 GLU A CA 1
ATOM 768 C C . GLU A 1 105 ? -18.833 -1.658 23.258 1.00 91.19 105 GLU A C 1
ATOM 770 O O . GLU A 1 105 ? -17.619 -1.474 23.200 1.00 91.19 105 GLU A O 1
ATOM 775 N N . HIS A 1 106 ? -19.358 -2.851 23.553 1.00 91.00 106 HIS A N 1
ATOM 776 C CA . HIS A 1 106 ? -18.550 -4.027 23.904 1.00 91.00 106 HIS A CA 1
ATOM 777 C C . HIS A 1 106 ? -17.699 -4.568 22.739 1.00 91.00 106 HIS A C 1
ATOM 779 O O . HIS A 1 106 ? -16.801 -5.378 22.946 1.00 91.00 106 HIS A O 1
ATOM 785 N N . GLU A 1 107 ? -17.960 -4.131 21.506 1.00 94.50 107 GLU A N 1
ATOM 786 C CA . GLU A 1 107 ? -17.232 -4.550 20.308 1.00 94.50 107 GLU A CA 1
ATOM 787 C C . GLU A 1 107 ? -16.136 -3.558 19.903 1.00 94.50 107 GLU A C 1
ATOM 789 O O . GLU A 1 107 ? -15.343 -3.851 19.003 1.00 94.50 107 GLU A O 1
ATOM 794 N N . ARG A 1 108 ? -16.047 -2.394 20.565 1.00 92.12 108 ARG A N 1
ATOM 795 C CA . ARG A 1 108 ? -15.090 -1.328 20.227 1.00 92.12 108 ARG A CA 1
ATOM 796 C C . ARG A 1 108 ? -13.652 -1.824 20.140 1.00 92.12 108 ARG A C 1
ATOM 798 O O . ARG A 1 108 ? -12.971 -1.518 19.164 1.00 92.12 108 ARG A O 1
ATOM 805 N N . GLY A 1 109 ? -13.206 -2.634 21.103 1.00 94.38 109 GLY A N 1
ATOM 806 C CA . GLY A 1 109 ? -11.859 -3.214 21.089 1.00 94.38 109 GLY A CA 1
ATOM 807 C C . GLY A 1 109 ? -11.595 -4.045 19.828 1.00 94.38 109 GLY A C 1
ATOM 808 O O . GLY A 1 109 ? -10.569 -3.868 19.166 1.00 94.38 109 GLY A O 1
ATOM 809 N N . ARG A 1 110 ? -12.557 -4.886 19.426 1.00 94.00 110 ARG A N 1
ATOM 810 C CA . ARG A 1 110 ? -12.481 -5.702 18.202 1.00 94.00 110 ARG A CA 1
ATOM 811 C C . ARG A 1 110 ? -12.490 -4.839 16.940 1.00 94.00 110 ARG A C 1
ATOM 813 O O . ARG A 1 110 ? -11.722 -5.109 16.016 1.00 94.00 110 ARG A O 1
ATOM 820 N N . ALA A 1 111 ? -13.330 -3.808 16.895 1.00 94.62 111 ALA A N 1
ATOM 821 C CA . ALA A 1 111 ? -13.429 -2.911 15.749 1.00 94.62 111 ALA A CA 1
ATOM 822 C C . ALA A 1 111 ? -12.138 -2.097 15.541 1.00 94.62 111 ALA A C 1
ATOM 824 O O . ALA A 1 111 ? -11.635 -2.018 14.419 1.00 94.62 111 ALA A O 1
ATOM 825 N N . LEU A 1 112 ? -11.538 -1.585 16.623 1.00 95.00 112 LEU A N 1
ATOM 826 C CA . LEU A 1 112 ? -10.222 -0.934 16.591 1.00 95.00 112 LEU A CA 1
ATOM 827 C C . LEU A 1 112 ? -9.129 -1.886 1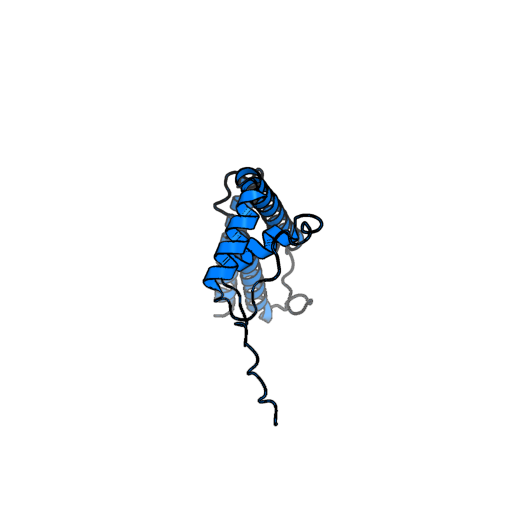6.098 1.00 95.00 112 LEU A C 1
ATOM 829 O O . LEU A 1 112 ? -8.320 -1.505 15.255 1.00 95.00 112 LEU A O 1
ATOM 833 N N . GLY A 1 113 ? -9.137 -3.141 16.558 1.00 94.62 113 GLY A N 1
ATOM 834 C CA . GLY A 1 113 ? -8.191 -4.161 16.103 1.00 94.62 113 GLY A CA 1
ATOM 835 C C . GLY A 1 113 ? -8.304 -4.447 14.601 1.00 94.62 113 GLY A C 1
ATOM 836 O O . GLY A 1 113 ? -7.293 -4.525 13.904 1.00 94.62 113 GLY A O 1
ATOM 837 N N . ARG A 1 114 ? -9.529 -4.527 14.064 1.00 94.19 114 ARG A N 1
ATOM 838 C CA . ARG A 1 114 ? -9.759 -4.670 12.615 1.00 94.19 114 ARG A CA 1
ATOM 839 C C . ARG A 1 114 ? -9.279 -3.449 11.833 1.00 94.19 114 ARG A C 1
ATOM 841 O O . ARG A 1 114 ? -8.649 -3.607 10.789 1.00 94.19 114 ARG A O 1
ATOM 848 N N . ARG A 1 115 ? -9.544 -2.238 12.329 1.00 95.00 115 ARG A N 1
ATOM 849 C CA . ARG A 1 115 ? -9.060 -1.007 11.693 1.00 95.00 115 ARG A CA 1
ATOM 850 C C . ARG A 1 115 ? -7.533 -0.931 11.696 1.00 95.00 115 ARG A C 1
ATOM 852 O O . ARG A 1 115 ? -6.954 -0.650 10.653 1.00 95.00 115 ARG A O 1
ATOM 859 N N . SER A 1 116 ? -6.895 -1.267 12.817 1.00 95.88 116 SER A N 1
ATOM 860 C CA . SER A 1 116 ? -5.437 -1.400 12.930 1.00 95.88 116 SER A CA 1
ATOM 861 C C . SER A 1 116 ? -4.883 -2.348 11.859 1.00 95.88 116 SER A C 1
ATOM 863 O O . SER A 1 116 ? -4.001 -1.960 11.096 1.00 95.88 116 SER A O 1
ATOM 865 N N . ALA A 1 117 ? -5.475 -3.538 11.708 1.00 95.19 117 ALA A N 1
ATOM 866 C CA . ALA A 1 117 ? -5.063 -4.502 10.687 1.00 95.19 117 ALA A CA 1
ATOM 867 C C . ALA A 1 117 ? -5.232 -3.976 9.247 1.00 95.19 117 ALA A C 1
ATOM 869 O O . ALA A 1 117 ? -4.404 -4.272 8.387 1.00 95.19 117 ALA A O 1
ATOM 870 N N . ARG A 1 118 ? -6.269 -3.172 8.968 1.00 95.06 118 ARG A N 1
ATOM 871 C CA . ARG A 1 118 ? -6.425 -2.508 7.662 1.00 95.06 118 ARG A CA 1
ATOM 872 C C . ARG A 1 118 ? -5.334 -1.468 7.412 1.00 95.06 118 ARG A C 1
ATOM 874 O O . ARG A 1 118 ? -4.794 -1.444 6.309 1.00 95.06 118 ARG A O 1
ATOM 881 N N . CYS A 1 119 ? -4.982 -0.657 8.413 1.00 96.62 119 CYS A N 1
ATOM 882 C CA . CYS A 1 119 ? -3.856 0.276 8.310 1.00 96.62 119 CYS A CA 1
ATOM 883 C C . CYS A 1 119 ? -2.553 -0.469 7.984 1.00 96.62 119 CYS A C 1
ATOM 885 O O . CYS A 1 119 ? -1.894 -0.123 7.004 1.00 96.62 119 CYS A O 1
ATOM 887 N N . GLY A 1 120 ? -2.247 -1.541 8.721 1.00 97.00 120 GLY A N 1
ATOM 888 C CA . GLY A 1 120 ? -1.059 -2.365 8.477 1.00 97.00 120 GLY A CA 1
ATOM 889 C C . GLY A 1 120 ? -1.057 -3.039 7.105 1.00 97.00 120 GLY A C 1
ATOM 890 O O . GLY A 1 120 ? -0.055 -3.013 6.395 1.00 97.00 120 GLY A O 1
ATOM 891 N N . GLY A 1 121 ? -2.200 -3.572 6.665 1.00 96.50 121 GLY A N 1
ATOM 892 C CA . GLY A 1 121 ? -2.344 -4.154 5.327 1.00 96.50 121 GLY A CA 1
ATOM 893 C C . GLY A 1 121 ? -2.141 -3.133 4.201 1.00 96.50 121 GLY A C 1
ATOM 894 O O . GLY A 1 121 ? -1.529 -3.444 3.179 1.00 96.50 121 GLY A O 1
ATOM 895 N N . SER A 1 122 ? -2.615 -1.899 4.378 1.00 96.69 122 SER A N 1
ATOM 896 C CA . SER A 1 122 ? -2.353 -0.804 3.441 1.00 96.69 122 SER A CA 1
ATOM 897 C C . SER A 1 122 ? -0.887 -0.361 3.454 1.00 96.69 122 SER A C 1
ATOM 899 O O . SER A 1 122 ? -0.314 -0.181 2.383 1.00 96.69 122 SER A O 1
ATOM 901 N N . ALA A 1 123 ? -0.246 -0.266 4.623 1.00 97.31 123 ALA A N 1
ATOM 902 C CA . ALA A 1 123 ? 1.183 0.038 4.717 1.00 97.31 123 ALA A CA 1
ATOM 903 C C . ALA A 1 123 ? 2.041 -1.040 4.029 1.00 97.31 123 ALA A C 1
ATOM 905 O O . ALA A 1 123 ? 2.898 -0.719 3.207 1.00 97.31 123 ALA A O 1
ATOM 906 N N . ALA A 1 124 ? 1.749 -2.321 4.273 1.00 96.62 124 ALA A N 1
ATOM 907 C CA . ALA A 1 124 ? 2.458 -3.445 3.664 1.00 96.62 124 ALA A CA 1
ATOM 908 C C . ALA A 1 124 ? 2.385 -3.438 2.126 1.00 96.62 124 ALA A C 1
ATOM 910 O O . ALA A 1 124 ? 3.364 -3.777 1.462 1.00 96.62 124 ALA A O 1
ATOM 911 N N . ARG A 1 125 ? 1.255 -3.004 1.544 1.00 94.81 125 ARG A N 1
ATOM 912 C CA . ARG A 1 125 ? 1.122 -2.828 0.086 1.00 94.81 125 ARG A CA 1
ATOM 913 C C . ARG A 1 125 ? 2.083 -1.768 -0.462 1.00 94.81 125 ARG A C 1
ATOM 915 O O . ARG A 1 125 ? 2.656 -1.969 -1.528 1.00 94.81 125 ARG A O 1
ATOM 922 N N . LEU A 1 126 ? 2.292 -0.671 0.269 1.00 96.12 126 LEU A N 1
ATOM 923 C CA . LEU A 1 126 ? 3.189 0.419 -0.142 1.00 96.12 126 LEU A CA 1
ATOM 924 C C . LEU A 1 126 ? 4.669 0.117 0.130 1.00 96.12 126 LEU A C 1
ATOM 926 O O . LEU A 1 126 ? 5.543 0.670 -0.536 1.00 96.12 126 LEU A O 1
ATOM 930 N N . GLN A 1 127 ? 4.962 -0.781 1.073 1.00 96.56 127 GLN A N 1
ATOM 931 C CA . GLN A 1 127 ? 6.321 -1.090 1.523 1.00 96.56 127 GLN A CA 1
ATOM 932 C C . GLN A 1 127 ? 7.275 -1.454 0.375 1.00 96.56 127 GLN A C 1
ATOM 934 O O . GLN A 1 127 ? 8.444 -1.062 0.389 1.00 96.56 127 GLN A O 1
ATOM 939 N N . ALA A 1 128 ? 6.777 -2.169 -0.639 1.00 93.88 128 ALA A N 1
ATOM 940 C CA . ALA A 1 128 ? 7.567 -2.613 -1.786 1.00 93.88 128 ALA A CA 1
ATOM 941 C C . ALA A 1 128 ? 8.155 -1.462 -2.621 1.00 93.88 128 ALA A C 1
ATOM 943 O O . ALA A 1 128 ? 9.084 -1.705 -3.391 1.00 93.88 128 ALA A O 1
ATOM 944 N N . TYR A 1 129 ? 7.632 -0.243 -2.472 1.00 95.62 129 TYR A N 1
ATOM 945 C CA . TYR A 1 129 ? 7.951 0.922 -3.298 1.00 95.62 129 TYR A CA 1
ATOM 946 C C . TYR A 1 129 ? 8.684 2.034 -2.533 1.00 95.62 129 TYR A C 1
ATOM 948 O O . TYR A 1 129 ? 9.038 3.060 -3.104 1.00 95.62 129 TYR A O 1
ATOM 956 N N . LEU A 1 130 ? 8.975 1.842 -1.241 1.00 96.12 130 LEU A N 1
ATOM 957 C CA . LEU A 1 130 ? 9.638 2.863 -0.413 1.00 96.12 130 LEU A CA 1
ATOM 958 C C . LEU A 1 130 ? 11.056 3.219 -0.878 1.00 96.12 130 LEU A C 1
ATOM 960 O O . LEU A 1 130 ? 11.586 4.255 -0.487 1.00 96.12 130 LEU A O 1
ATOM 964 N N . ARG A 1 131 ? 11.681 2.363 -1.691 1.00 95.62 131 ARG A N 1
ATOM 965 C CA . ARG A 1 131 ? 13.018 2.589 -2.260 1.00 95.62 131 ARG A CA 1
ATOM 966 C C . ARG A 1 131 ? 12.987 3.215 -3.656 1.00 95.62 131 ARG A C 1
ATOM 968 O O . ARG A 1 131 ? 14.047 3.482 -4.203 1.00 95.62 131 ARG A O 1
ATOM 975 N N . ASP A 1 132 ? 11.803 3.440 -4.224 1.00 94.19 132 ASP A N 1
ATOM 976 C CA . ASP A 1 132 ? 11.630 4.043 -5.548 1.00 94.19 132 ASP A CA 1
ATOM 977 C C . ASP A 1 132 ? 11.634 5.586 -5.454 1.00 94.19 132 ASP A C 1
ATOM 979 O O . ASP A 1 132 ? 10.669 6.252 -5.827 1.00 94.19 132 ASP A O 1
ATOM 983 N N . ASP A 1 133 ? 12.723 6.154 -4.921 1.00 95.12 133 ASP A N 1
ATOM 984 C CA . ASP A 1 133 ? 12.924 7.600 -4.679 1.00 95.12 133 ASP A CA 1
ATOM 985 C C . ASP A 1 133 ? 12.923 8.462 -5.947 1.00 95.12 133 ASP A C 1
ATOM 987 O O . ASP A 1 133 ? 12.641 9.659 -5.916 1.00 95.12 133 ASP A O 1
ATOM 991 N N . TRP A 1 134 ? 13.167 7.831 -7.087 1.00 94.44 134 TRP A N 1
ATOM 992 C CA . TRP A 1 134 ? 13.078 8.442 -8.401 1.00 94.44 134 TRP A CA 1
ATOM 993 C C . TRP A 1 134 ? 11.650 8.825 -8.818 1.00 94.44 134 TRP A C 1
ATOM 995 O O . TRP A 1 134 ? 11.487 9.595 -9.768 1.00 94.44 134 TRP A O 1
ATOM 1005 N N . HIS A 1 135 ? 10.612 8.254 -8.196 1.00 95.38 135 HIS A N 1
ATOM 1006 C CA . HIS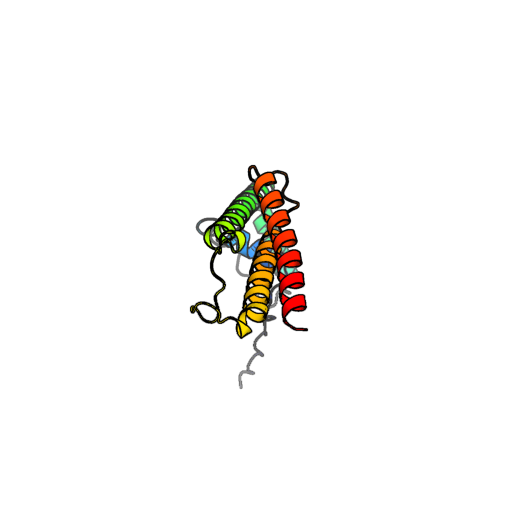 A 1 135 ? 9.230 8.483 -8.608 1.00 95.38 135 HIS A CA 1
ATOM 1007 C C . HIS A 1 135 ? 8.709 9.836 -8.079 1.00 95.38 135 HIS A C 1
ATOM 1009 O O . HIS A 1 135 ? 8.851 10.111 -6.888 1.00 95.38 135 HIS A O 1
ATOM 1015 N N . PRO A 1 136 ? 8.010 10.663 -8.885 1.00 95.44 136 PRO A N 1
ATOM 1016 C CA . PRO A 1 136 ? 7.564 11.999 -8.458 1.00 95.44 136 PRO A CA 1
ATOM 1017 C C . PRO A 1 136 ? 6.681 12.021 -7.199 1.00 95.44 136 PRO A C 1
ATOM 1019 O O . PRO A 1 136 ? 6.696 12.986 -6.442 1.00 95.44 136 PRO A O 1
ATOM 1022 N N . ARG A 1 137 ? 5.914 10.948 -6.964 1.00 96.38 137 ARG A N 1
ATOM 1023 C CA . ARG A 1 137 ? 5.035 10.786 -5.786 1.00 96.38 137 ARG A CA 1
ATOM 1024 C C . ARG A 1 137 ? 5.689 10.027 -4.625 1.00 96.38 137 ARG A C 1
ATOM 1026 O O . ARG A 1 137 ? 4.995 9.607 -3.704 1.00 96.38 137 ARG A O 1
ATOM 1033 N N . HIS A 1 138 ? 7.006 9.813 -4.649 1.00 96.44 138 HIS A N 1
ATOM 1034 C CA . HIS A 1 138 ? 7.699 9.052 -3.603 1.00 96.44 138 HIS A CA 1
ATOM 1035 C C . HIS A 1 138 ? 7.507 9.658 -2.208 1.00 96.44 138 HIS A C 1
ATOM 1037 O O . HIS A 1 138 ? 7.154 8.940 -1.275 1.00 96.44 138 HIS A O 1
ATOM 1043 N N . ALA A 1 139 ? 7.633 10.982 -2.074 1.00 96.94 139 ALA A N 1
ATOM 1044 C CA . ALA A 1 139 ? 7.432 11.665 -0.796 1.00 96.94 139 ALA A CA 1
ATOM 1045 C C . ALA A 1 139 ? 6.013 11.456 -0.231 1.00 96.94 139 ALA A C 1
ATOM 1047 O O . ALA A 1 139 ? 5.846 11.227 0.966 1.00 96.94 139 ALA A O 1
ATOM 1048 N N . GLU A 1 140 ? 4.995 11.482 -1.095 1.00 97.38 140 GLU A N 1
ATOM 1049 C CA . GLU A 1 140 ? 3.601 11.209 -0.727 1.00 97.38 140 GLU A CA 1
ATOM 1050 C C . GLU A 1 140 ? 3.427 9.762 -0.254 1.00 97.38 140 GLU A C 1
ATOM 1052 O O . GLU A 1 140 ? 2.830 9.521 0.797 1.00 97.38 140 GLU A O 1
ATOM 1057 N N . LEU A 1 141 ? 4.006 8.805 -0.984 1.00 97.38 141 LEU A N 1
ATOM 1058 C CA . LEU A 1 141 ? 3.985 7.388 -0.630 1.00 97.38 141 LEU A CA 1
ATOM 1059 C C . LEU A 1 141 ? 4.633 7.141 0.738 1.00 97.38 141 LEU A C 1
ATOM 1061 O O . LEU A 1 141 ? 4.048 6.457 1.579 1.00 97.38 141 LEU A O 1
ATOM 1065 N N . VAL A 1 142 ? 5.815 7.715 0.981 1.00 97.81 142 VAL A N 1
ATOM 1066 C CA . VAL A 1 142 ? 6.535 7.596 2.260 1.00 97.81 142 VAL A CA 1
ATOM 1067 C C . VAL A 1 142 ? 5.729 8.213 3.401 1.00 97.81 142 VAL A C 1
ATOM 1069 O O . VAL A 1 142 ? 5.574 7.583 4.450 1.00 97.81 142 VAL A O 1
ATOM 1072 N N . ALA A 1 143 ? 5.176 9.411 3.200 1.00 97.56 143 ALA A N 1
ATOM 1073 C CA . ALA A 1 143 ? 4.362 10.087 4.205 1.00 97.56 143 ALA A CA 1
ATOM 1074 C C . ALA A 1 143 ? 3.096 9.286 4.547 1.00 97.56 143 ALA A C 1
ATOM 1076 O O . ALA A 1 143 ? 2.756 9.127 5.722 1.00 97.56 143 ALA A O 1
ATOM 1077 N N . LEU A 1 144 ? 2.412 8.742 3.538 1.00 97.62 144 LEU A N 1
ATOM 1078 C CA . LEU A 1 144 ? 1.230 7.910 3.738 1.00 97.62 144 LEU A CA 1
ATOM 1079 C C . LEU A 1 144 ? 1.575 6.607 4.464 1.00 97.62 144 LEU A C 1
ATOM 1081 O O . LEU A 1 144 ? 0.900 6.253 5.429 1.00 97.62 144 LEU A O 1
ATOM 1085 N N . HIS A 1 145 ? 2.649 5.926 4.056 1.00 98.19 145 HIS A N 1
ATOM 1086 C CA . HIS A 1 145 ? 3.134 4.724 4.732 1.00 98.19 145 HIS A CA 1
ATOM 1087 C C . HIS A 1 145 ? 3.424 4.989 6.217 1.00 98.19 145 HIS A C 1
ATOM 1089 O O . HIS A 1 145 ? 2.961 4.239 7.074 1.00 98.19 145 HIS A O 1
ATOM 1095 N N . ALA A 1 146 ? 4.142 6.071 6.537 1.00 98.25 146 ALA A N 1
ATOM 1096 C CA . ALA A 1 146 ? 4.456 6.434 7.919 1.00 98.25 146 ALA A CA 1
ATOM 1097 C C . ALA A 1 146 ? 3.189 6.658 8.760 1.00 98.25 146 ALA A C 1
ATOM 1099 O O . ALA A 1 146 ? 3.051 6.074 9.834 1.00 98.25 146 ALA A O 1
ATOM 1100 N N . ARG A 1 147 ? 2.222 7.423 8.234 1.00 98.25 147 ARG A N 1
ATOM 1101 C CA . ARG A 1 147 ? 0.933 7.667 8.904 1.00 98.25 147 ARG A CA 1
ATOM 1102 C C . ARG A 1 147 ? 0.133 6.382 9.128 1.00 98.25 147 ARG A C 1
ATOM 1104 O O . ARG A 1 147 ? -0.532 6.250 10.152 1.00 98.25 147 ARG A O 1
ATOM 1111 N N . LEU A 1 148 ? 0.176 5.441 8.183 1.00 98.19 148 LEU A N 1
ATOM 1112 C CA . LEU A 1 148 ? -0.507 4.151 8.311 1.00 98.19 148 LEU A CA 1
ATOM 1113 C C . LEU A 1 148 ? 0.115 3.281 9.407 1.00 98.19 148 LEU A C 1
ATOM 1115 O O . LEU A 1 148 ? -0.634 2.699 10.188 1.00 98.19 148 LEU A O 1
ATOM 1119 N N . ILE A 1 149 ? 1.447 3.229 9.498 1.00 98.25 149 ILE A N 1
ATOM 1120 C CA . ILE A 1 149 ? 2.158 2.500 10.561 1.00 98.25 149 ILE A CA 1
ATOM 1121 C C . ILE A 1 149 ? 1.870 3.115 11.933 1.00 98.25 149 ILE A C 1
ATOM 1123 O O . ILE A 1 149 ? 1.505 2.404 12.867 1.00 98.25 149 ILE A O 1
ATOM 1127 N N . GLU A 1 150 ? 1.951 4.441 12.050 1.00 98.31 150 GLU A N 1
ATOM 1128 C CA . GLU A 1 150 ? 1.631 5.138 13.298 1.00 98.31 150 GLU A CA 1
ATOM 1129 C C . GLU A 1 150 ? 0.185 4.859 13.739 1.00 98.31 150 GLU A C 1
ATOM 1131 O O . GLU A 1 150 ? -0.082 4.529 14.899 1.00 98.31 150 GLU A O 1
ATOM 1136 N N . ALA A 1 151 ? -0.763 4.930 12.800 1.00 97.19 151 ALA A N 1
ATOM 1137 C CA . ALA A 1 151 ? -2.158 4.628 13.078 1.00 97.19 151 ALA A CA 1
ATOM 1138 C C . ALA A 1 151 ? -2.370 3.158 13.457 1.00 97.19 151 ALA A C 1
ATOM 1140 O O . ALA A 1 151 ? -3.156 2.881 14.365 1.00 97.19 151 ALA A O 1
ATOM 1141 N N . GLU A 1 152 ? -1.693 2.220 12.789 1.00 97.56 152 GLU A N 1
ATOM 1142 C CA . GLU A 1 152 ? -1.738 0.799 13.124 1.00 97.56 152 GLU A CA 1
ATOM 1143 C C . GLU A 1 152 ? -1.343 0.572 14.585 1.00 97.56 152 GLU A C 1
ATOM 1145 O O . GLU A 1 152 ? -2.113 -0.054 15.323 1.00 97.56 152 GLU A O 1
ATOM 1150 N N . ASP A 1 153 ? -0.195 1.102 15.007 1.00 98.06 153 ASP A N 1
ATOM 1151 C CA . ASP A 1 153 ? 0.338 0.907 16.355 1.00 98.06 153 ASP A CA 1
ATOM 1152 C C . ASP A 1 153 ? -0.524 1.578 17.426 1.00 98.06 153 ASP A C 1
ATOM 1154 O O . ASP A 1 153 ? -0.832 0.957 18.455 1.00 98.06 153 ASP A O 1
ATOM 1158 N N . ARG A 1 154 ? -0.991 2.805 17.167 1.00 97.56 154 ARG A N 1
ATOM 1159 C CA . ARG A 1 154 ? -1.918 3.512 18.058 1.00 97.56 154 ARG A CA 1
ATOM 1160 C C . ARG A 1 154 ? -3.208 2.711 18.257 1.00 97.56 154 ARG A C 1
ATOM 1162 O O . ARG A 1 154 ? -3.562 2.378 19.387 1.00 97.56 154 ARG A O 1
ATOM 1169 N N . LEU A 1 155 ? -3.879 2.333 17.165 1.00 96.31 155 LEU A N 1
ATOM 1170 C CA . LEU A 1 155 ? -5.154 1.605 17.207 1.00 96.31 155 LEU A CA 1
ATOM 1171 C C . LEU A 1 155 ? -5.007 0.211 17.829 1.00 96.31 155 LEU A C 1
ATOM 1173 O O . LEU A 1 155 ? -5.898 -0.253 18.541 1.00 96.31 155 LEU A O 1
ATOM 1177 N N . ARG A 1 156 ? -3.877 -0.465 17.591 1.00 96.69 156 ARG A N 1
ATOM 1178 C CA . ARG A 1 156 ? -3.560 -1.759 18.211 1.00 96.69 156 ARG A CA 1
ATOM 1179 C C . ARG A 1 156 ? -3.419 -1.628 19.722 1.00 96.69 156 ARG A C 1
ATOM 1181 O O . ARG A 1 156 ? -3.894 -2.490 20.463 1.00 96.69 156 ARG A O 1
ATOM 1188 N N . THR A 1 157 ? -2.761 -0.565 20.173 1.00 97.25 157 THR A N 1
ATOM 1189 C CA . THR A 1 157 ? -2.569 -0.277 21.596 1.00 97.25 157 THR A CA 1
ATOM 1190 C C . THR A 1 157 ? -3.906 0.018 22.273 1.00 97.25 157 THR A C 1
ATOM 1192 O O . THR A 1 157 ? -4.227 -0.620 23.275 1.00 97.25 157 THR A O 1
ATOM 1195 N N . GLU A 1 158 ? -4.730 0.887 21.683 1.00 95.56 158 GLU A N 1
ATOM 1196 C CA . GLU A 1 158 ? -6.082 1.193 22.173 1.00 95.56 158 GLU A CA 1
ATOM 1197 C C . GLU A 1 158 ? -6.982 -0.055 22.218 1.00 95.56 158 GLU A C 1
ATOM 1199 O O . GLU A 1 158 ? -7.632 -0.327 23.226 1.00 95.56 158 GLU A O 1
ATOM 1204 N N . SER A 1 159 ? -6.970 -0.870 21.157 1.00 94.94 159 SER A N 1
ATOM 1205 C CA . SER A 1 159 ? -7.717 -2.134 21.082 1.00 94.94 159 SER A CA 1
ATOM 1206 C C . SER A 1 159 ? -7.375 -3.078 22.240 1.00 94.94 159 SER A C 1
ATOM 1208 O O . SER A 1 159 ? -8.267 -3.632 22.891 1.00 94.94 159 SER A O 1
ATOM 1210 N N . ARG A 1 160 ? -6.078 -3.234 22.534 1.00 94.44 160 ARG A N 1
ATOM 1211 C CA . ARG A 1 160 ? -5.587 -4.080 23.630 1.00 94.44 160 ARG A CA 1
ATOM 1212 C C . ARG A 1 160 ? -5.945 -3.523 25.002 1.00 94.44 160 ARG A C 1
ATOM 1214 O O . ARG A 1 160 ? -6.188 -4.317 25.903 1.00 94.44 160 ARG A O 1
ATOM 1221 N N . ALA A 1 161 ? -5.975 -2.203 25.165 1.00 94.06 161 ALA A N 1
ATOM 1222 C CA . ALA A 1 161 ? -6.349 -1.571 26.428 1.00 94.06 161 ALA A CA 1
ATOM 1223 C C . ALA A 1 161 ? -7.820 -1.830 26.791 1.00 94.06 161 ALA A C 1
ATOM 1225 O O . ALA A 1 161 ? -8.117 -2.052 27.956 1.00 94.06 161 ALA A O 1
ATOM 1226 N N . LEU A 1 162 ? -8.715 -1.872 25.798 1.00 90.12 162 LEU A N 1
ATOM 1227 C CA . LEU A 1 162 ? -10.147 -2.147 25.993 1.00 90.12 162 LEU A CA 1
ATOM 1228 C C . LEU A 1 162 ? -10.493 -3.636 26.140 1.00 90.12 162 LEU A C 1
ATOM 1230 O O . LEU A 1 162 ? -11.638 -3.969 26.425 1.00 90.12 162 LEU A O 1
ATOM 1234 N N . SER A 1 163 ? -9.538 -4.529 25.877 1.00 77.06 163 SER A N 1
ATOM 1235 C CA . SER A 1 163 ? -9.734 -5.985 25.961 1.00 77.06 163 SER A CA 1
ATOM 1236 C C . SER A 1 163 ? -9.215 -6.583 27.277 1.00 77.06 163 SER A C 1
ATOM 1238 O O . SER A 1 163 ? -9.181 -7.805 27.411 1.00 77.06 163 SER A O 1
ATOM 1240 N N . ARG A 1 164 ? -8.745 -5.737 28.200 1.00 67.38 164 ARG A N 1
ATOM 1241 C CA . ARG A 1 164 ? -8.285 -6.100 29.547 1.00 67.38 164 ARG A CA 1
ATOM 1242 C C . ARG A 1 164 ? -9.384 -5.820 30.557 1.00 67.38 164 ARG A C 1
ATOM 1244 O O . ARG A 1 164 ? -9.485 -6.625 31.502 1.00 67.38 164 ARG A O 1
#

Foldseek 3Di:
DDDDDDDDDDDPPDDDPVVVLVVVLQVVDPDDDDPPDDDDDPPDDPVVVVVVSVVVCVVPDDPVVSVVSSVVVVLVLLVCLLVVCVVVPLVPDPFQDDPNHGADPLCLLVSLLVSLVSLVVSLVSLVVCQPVPVHPCNVVSVVSSVVSNVSSVVSNVVSVVSVD